Protein AF-A0A2V7RQM0-F1 (afdb_monomer_lite)

Radius of gyration: 23.19 Å; chains: 1; bounding box: 44×30×90 Å

Structure (mmCIF, N/CA/C/O backbone):
data_AF-A0A2V7RQM0-F1
#
_entry.id   AF-A0A2V7RQM0-F1
#
loop_
_atom_site.group_PDB
_atom_site.id
_atom_site.type_symbol
_atom_site.label_atom_id
_atom_site.label_alt_id
_atom_site.label_comp_id
_atom_site.label_asym_id
_atom_site.label_entity_id
_atom_site.label_seq_id
_atom_site.pdbx_PDB_ins_code
_atom_site.Cartn_x
_atom_site.Cartn_y
_atom_site.Cartn_z
_atom_site.occupancy
_atom_site.B_iso_or_equiv
_atom_site.auth_seq_id
_atom_site.auth_comp_id
_atom_site.auth_asym_id
_atom_site.auth_atom_id
_atom_site.pdbx_PDB_model_num
ATOM 1 N N . MET A 1 1 ? 9.522 -11.810 -60.215 1.00 44.72 1 MET A N 1
ATOM 2 C CA . MET A 1 1 ? 10.447 -11.075 -59.324 1.00 44.72 1 MET A CA 1
ATOM 3 C C . MET A 1 1 ? 9.632 -10.595 -58.121 1.00 44.72 1 MET A C 1
ATOM 5 O O . MET A 1 1 ? 8.535 -10.107 -58.348 1.00 44.72 1 MET A O 1
ATOM 9 N N . ALA A 1 2 ? 10.155 -10.789 -56.900 1.00 62.94 2 ALA A N 1
ATOM 10 C CA . ALA A 1 2 ? 9.520 -10.685 -55.564 1.00 62.94 2 ALA A CA 1
ATOM 11 C C . ALA A 1 2 ? 8.618 -11.884 -55.158 1.00 62.94 2 ALA A C 1
ATOM 13 O O . ALA A 1 2 ? 7.926 -12.437 -56.010 1.00 62.94 2 ALA A O 1
ATOM 14 N N . PRO A 1 3 ? 8.688 -12.333 -53.880 1.00 50.25 3 PRO A N 1
ATOM 15 C CA . PRO A 1 3 ? 8.143 -11.535 -52.780 1.00 50.25 3 PRO A CA 1
ATOM 16 C C . PRO A 1 3 ? 9.064 -11.346 -51.556 1.00 50.25 3 PRO A C 1
ATOM 18 O O . PRO A 1 3 ? 9.675 -12.275 -51.029 1.00 50.25 3 PRO A O 1
ATOM 21 N N . LEU A 1 4 ? 9.070 -10.108 -51.054 1.00 55.25 4 LEU A N 1
ATOM 22 C CA . LEU A 1 4 ? 9.492 -9.708 -49.711 1.00 55.25 4 LEU A CA 1
ATOM 23 C C . LEU A 1 4 ? 8.360 -10.044 -48.729 1.00 55.25 4 LEU A C 1
ATOM 25 O O . LEU A 1 4 ? 7.356 -9.340 -48.686 1.00 55.25 4 LEU A O 1
ATOM 29 N N . ARG A 1 5 ? 8.484 -11.127 -47.952 1.00 52.88 5 ARG A N 1
ATOM 30 C CA . ARG A 1 5 ? 7.484 -11.475 -46.921 1.00 52.88 5 ARG A CA 1
ATOM 31 C C . ARG A 1 5 ? 8.090 -12.204 -45.718 1.00 52.88 5 ARG A C 1
ATOM 33 O O . ARG A 1 5 ? 7.602 -13.250 -45.310 1.00 52.88 5 ARG A O 1
ATOM 40 N N . LYS A 1 6 ? 9.197 -11.686 -45.174 1.00 51.62 6 LYS A N 1
ATOM 41 C CA . LYS A 1 6 ? 9.867 -12.282 -43.996 1.00 51.62 6 LYS A CA 1
ATOM 42 C C . LYS A 1 6 ? 9.906 -11.398 -42.742 1.00 51.62 6 LYS A C 1
ATOM 44 O O . LYS A 1 6 ? 10.311 -11.892 -41.699 1.00 51.62 6 LYS A O 1
ATOM 49 N N . PHE A 1 7 ? 9.422 -10.154 -42.797 1.00 50.88 7 PHE A N 1
ATOM 50 C CA . PHE A 1 7 ? 9.508 -9.231 -41.653 1.00 50.88 7 PHE A CA 1
ATOM 51 C C . PHE A 1 7 ? 8.243 -9.146 -40.776 1.00 50.88 7 PHE A C 1
ATOM 53 O O . PHE A 1 7 ? 8.366 -8.872 -39.590 1.00 50.88 7 PHE A O 1
ATOM 60 N N . GLU A 1 8 ? 7.042 -9.458 -41.279 1.00 53.31 8 GLU A N 1
ATOM 61 C CA . GLU A 1 8 ? 5.808 -9.342 -40.467 1.00 53.31 8 GLU A CA 1
ATOM 62 C C . GLU A 1 8 ? 5.660 -10.421 -39.380 1.00 53.31 8 GLU A C 1
ATOM 64 O O . GLU A 1 8 ? 5.039 -10.185 -38.342 1.00 53.31 8 GLU A O 1
ATOM 69 N N . VAL A 1 9 ? 6.229 -11.613 -39.593 1.00 52.19 9 VAL A N 1
ATOM 70 C CA . VAL A 1 9 ? 6.128 -12.725 -38.631 1.00 52.19 9 VAL A CA 1
ATOM 71 C C . VAL A 1 9 ? 7.007 -12.462 -37.403 1.00 52.19 9 VAL A C 1
ATOM 73 O O . VAL A 1 9 ? 6.627 -12.789 -36.283 1.00 52.19 9 VAL A O 1
ATOM 76 N N . GLN A 1 10 ? 8.152 -11.803 -37.593 1.00 58.16 10 GLN A N 1
ATOM 77 C CA . GLN A 1 10 ? 9.141 -11.564 -36.542 1.00 58.16 10 GLN A CA 1
ATOM 78 C C . GLN A 1 10 ? 8.633 -10.564 -35.491 1.00 58.16 10 GLN A C 1
ATOM 80 O O . GLN A 1 10 ? 8.845 -10.762 -34.296 1.00 58.16 10 GLN A O 1
ATOM 85 N N . THR A 1 11 ? 7.886 -9.541 -35.916 1.00 60.50 11 THR A N 1
ATOM 86 C CA . THR A 1 11 ? 7.316 -8.523 -35.020 1.00 60.50 11 THR A CA 1
ATOM 87 C C . THR A 1 11 ? 6.183 -9.079 -34.157 1.00 60.50 11 THR A C 1
ATOM 89 O O . THR A 1 11 ? 6.099 -8.764 -32.972 1.00 60.50 11 THR A O 1
ATOM 92 N N . ARG A 1 12 ? 5.334 -9.953 -34.717 1.00 63.44 12 ARG A N 1
ATOM 93 C CA . ARG A 1 12 ? 4.249 -10.605 -33.963 1.00 63.44 12 ARG A CA 1
ATOM 94 C C . ARG A 1 12 ? 4.799 -11.581 -32.927 1.00 63.44 12 ARG A C 1
ATOM 96 O O . ARG A 1 12 ? 4.348 -11.563 -31.786 1.00 63.44 12 ARG A O 1
ATOM 103 N N . SER A 1 13 ? 5.813 -12.365 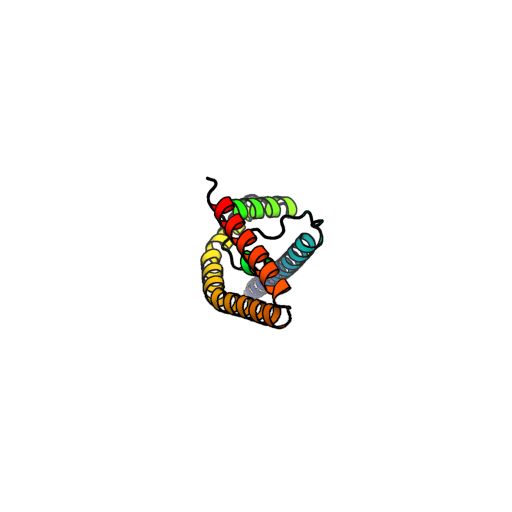-33.289 1.00 72.06 13 SER A N 1
ATOM 104 C CA . SER A 1 13 ? 6.493 -13.260 -32.346 1.00 72.06 13 SER A CA 1
ATOM 105 C C . SER A 1 13 ? 7.185 -12.488 -31.221 1.00 72.06 13 SER A C 1
ATOM 107 O O . SER A 1 13 ? 7.094 -12.885 -30.063 1.00 72.06 13 SER A O 1
ATOM 109 N N . LEU A 1 14 ? 7.814 -11.351 -31.533 1.00 73.25 14 LEU A N 1
ATOM 110 C CA . LEU A 1 14 ? 8.452 -10.500 -30.529 1.00 73.25 14 LEU A CA 1
ATOM 111 C C . LEU A 1 14 ? 7.427 -9.898 -29.555 1.00 73.25 14 LEU A C 1
ATOM 113 O O . LEU A 1 14 ? 7.648 -9.926 -28.348 1.00 73.25 14 LEU A O 1
ATOM 117 N N . ALA A 1 15 ? 6.272 -9.443 -30.047 1.00 71.19 15 ALA A N 1
ATOM 118 C CA . ALA A 1 15 ? 5.192 -8.943 -29.196 1.00 71.19 15 ALA A CA 1
ATOM 119 C C . ALA A 1 15 ? 4.643 -10.022 -28.245 1.00 71.19 15 ALA A C 1
ATOM 121 O O . ALA A 1 15 ? 4.459 -9.759 -27.058 1.00 71.19 15 ALA A O 1
ATOM 122 N N . VAL A 1 16 ? 4.438 -11.249 -28.738 1.00 80.25 16 VAL A N 1
ATOM 123 C CA . VAL A 1 16 ? 3.975 -12.378 -27.912 1.00 80.25 16 VAL A CA 1
ATOM 124 C C . VAL A 1 16 ? 4.984 -12.708 -26.810 1.00 80.25 16 VAL A C 1
ATOM 126 O O . VAL A 1 16 ? 4.586 -12.925 -25.668 1.00 80.25 16 VAL A O 1
ATOM 129 N N . ILE A 1 17 ? 6.284 -12.684 -27.120 1.00 81.75 17 ILE A N 1
ATOM 130 C CA . ILE A 1 17 ? 7.349 -12.924 -26.136 1.00 81.75 17 ILE A CA 1
ATOM 131 C C . ILE A 1 17 ? 7.360 -11.835 -25.059 1.00 81.75 17 ILE A C 1
ATOM 133 O O . ILE A 1 17 ? 7.443 -12.152 -23.875 1.00 81.75 17 ILE A O 1
ATOM 137 N N . VAL A 1 18 ? 7.234 -10.563 -25.446 1.00 80.50 18 VAL A N 1
ATOM 138 C CA . VAL A 1 18 ? 7.199 -9.441 -24.494 1.00 80.50 18 VAL A CA 1
ATOM 139 C C . VAL A 1 18 ? 5.983 -9.543 -23.572 1.00 80.50 18 VAL A C 1
ATOM 141 O O . VAL A 1 18 ? 6.121 -9.407 -22.360 1.00 80.50 18 VAL A O 1
ATOM 144 N N . ILE A 1 19 ? 4.802 -9.845 -24.118 1.00 83.00 19 ILE A N 1
ATOM 145 C CA . ILE A 1 19 ? 3.577 -10.018 -23.324 1.00 83.00 19 ILE A CA 1
ATOM 146 C C . ILE A 1 19 ? 3.719 -11.202 -22.363 1.00 83.00 19 ILE A C 1
ATOM 148 O O . ILE A 1 19 ? 3.418 -11.068 -21.177 1.00 83.00 19 ILE A O 1
ATOM 152 N N . ALA A 1 20 ? 4.227 -12.341 -22.840 1.00 82.62 20 ALA A N 1
ATOM 153 C CA . ALA A 1 20 ? 4.472 -13.506 -21.995 1.00 82.62 20 ALA A CA 1
ATOM 154 C C . ALA A 1 20 ? 5.463 -13.184 -20.865 1.00 82.62 20 ALA A C 1
ATOM 156 O O . ALA A 1 20 ? 5.215 -13.541 -19.715 1.00 82.62 20 ALA A O 1
ATOM 157 N N . ALA A 1 21 ? 6.535 -12.443 -21.157 1.00 81.19 21 ALA A N 1
ATOM 158 C CA . ALA A 1 21 ? 7.506 -12.014 -20.157 1.00 81.19 21 ALA A CA 1
ATOM 159 C C . ALA A 1 21 ? 6.884 -11.095 -19.091 1.00 81.19 21 ALA A C 1
ATOM 161 O O . ALA A 1 21 ? 7.163 -11.269 -17.907 1.00 81.19 21 ALA A O 1
ATOM 162 N N . ILE A 1 22 ? 6.000 -10.168 -19.479 1.00 86.44 22 ILE A N 1
ATOM 163 C CA . ILE A 1 22 ? 5.288 -9.281 -18.540 1.00 86.44 22 ILE A CA 1
ATOM 164 C C . ILE A 1 22 ? 4.348 -10.077 -17.629 1.00 86.44 22 ILE A C 1
ATOM 166 O O . ILE A 1 22 ? 4.308 -9.832 -16.421 1.00 86.44 22 ILE A O 1
ATOM 170 N N . ILE A 1 23 ? 3.608 -11.040 -18.184 1.00 82.44 23 ILE A N 1
ATOM 171 C CA . ILE A 1 23 ? 2.705 -11.901 -17.407 1.00 82.44 23 ILE A CA 1
ATOM 172 C C . ILE A 1 23 ? 3.512 -12.725 -16.402 1.00 82.44 23 ILE A C 1
ATOM 174 O O . ILE A 1 23 ? 3.182 -12.740 -15.217 1.00 82.44 23 ILE A O 1
ATOM 178 N N . ILE A 1 24 ? 4.603 -13.353 -16.847 1.00 80.81 24 ILE A N 1
ATOM 179 C CA . ILE A 1 24 ? 5.485 -14.140 -15.978 1.00 80.81 24 ILE A CA 1
ATOM 180 C C . ILE A 1 24 ? 6.082 -13.254 -14.880 1.00 80.81 24 ILE A C 1
ATOM 182 O O . ILE A 1 24 ? 6.033 -13.628 -13.711 1.00 80.81 24 ILE A O 1
ATOM 186 N N . ALA A 1 25 ? 6.572 -12.060 -15.218 1.00 74.56 25 ALA A N 1
ATOM 187 C CA . ALA A 1 25 ? 7.112 -11.118 -14.240 1.00 74.56 25 ALA A CA 1
ATOM 188 C C . ALA A 1 25 ? 6.058 -10.694 -13.204 1.00 74.56 25 ALA A C 1
ATOM 190 O O . ALA A 1 25 ? 6.364 -10.599 -12.018 1.00 74.56 25 ALA A O 1
ATOM 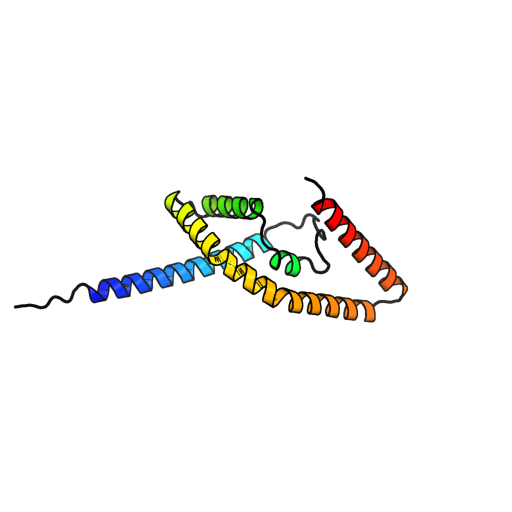191 N N . SER A 1 26 ? 4.807 -10.504 -13.633 1.00 73.38 26 SER A N 1
ATOM 192 C CA . SER A 1 26 ? 3.688 -10.138 -12.756 1.00 73.38 26 SER A CA 1
ATOM 193 C C . SER A 1 26 ? 3.306 -11.276 -11.803 1.00 73.38 26 SER A C 1
ATOM 195 O O . SER A 1 26 ? 3.077 -11.038 -10.618 1.00 73.38 26 SER A O 1
ATOM 197 N N . VAL A 1 27 ? 3.296 -12.525 -12.285 1.00 78.50 27 VAL A N 1
ATOM 198 C CA . VAL A 1 27 ? 3.056 -13.719 -11.455 1.00 78.50 27 VAL A CA 1
ATOM 199 C C . VAL A 1 27 ? 4.187 -13.915 -10.445 1.00 78.50 27 VAL A C 1
ATOM 201 O O . VAL A 1 27 ? 3.927 -14.128 -9.264 1.00 78.50 27 VAL A O 1
ATOM 204 N N . VAL A 1 28 ? 5.444 -13.784 -10.877 1.00 74.94 28 VAL A N 1
ATOM 205 C CA .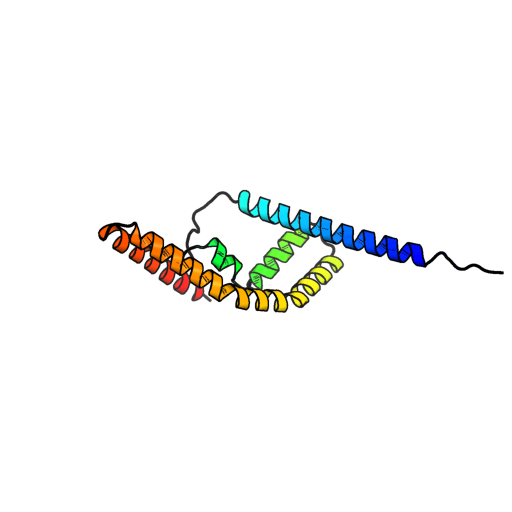 VAL A 1 28 ? 6.617 -13.899 -9.996 1.00 74.94 28 VAL A CA 1
ATOM 206 C C . VAL A 1 28 ? 6.618 -12.796 -8.936 1.00 74.94 28 VAL A C 1
ATOM 208 O O . VAL A 1 28 ? 6.869 -13.086 -7.768 1.00 74.94 28 VAL A O 1
ATOM 211 N N . ALA A 1 29 ? 6.272 -11.560 -9.304 1.00 73.06 29 ALA A N 1
ATOM 212 C CA . ALA A 1 29 ? 6.134 -10.456 -8.358 1.00 73.06 29 ALA A CA 1
ATOM 213 C C . ALA A 1 29 ? 5.026 -10.724 -7.327 1.00 73.06 29 ALA A C 1
ATOM 215 O O . ALA A 1 29 ? 5.255 -10.547 -6.132 1.00 73.06 29 ALA A O 1
ATOM 216 N N . GLY A 1 30 ? 3.862 -11.217 -7.764 1.00 67.56 30 GLY A N 1
ATOM 217 C CA . GLY A 1 30 ? 2.768 -11.593 -6.865 1.00 67.56 30 GLY A CA 1
ATOM 218 C C . GLY A 1 30 ? 3.169 -12.689 -5.873 1.00 67.56 30 GLY A C 1
ATOM 219 O O . GLY A 1 30 ? 2.940 -12.550 -4.673 1.00 67.56 30 GLY A O 1
ATOM 220 N N . VAL A 1 31 ? 3.849 -13.736 -6.351 1.00 71.19 31 VAL A N 1
ATOM 221 C CA . VAL A 1 31 ? 4.331 -14.846 -5.510 1.00 71.19 31 VAL A CA 1
ATOM 222 C C . VAL A 1 31 ? 5.434 -14.394 -4.549 1.00 71.19 31 VAL A C 1
ATOM 224 O O . VAL A 1 31 ? 5.472 -14.840 -3.405 1.00 71.19 31 VAL A O 1
ATOM 227 N N . ALA A 1 32 ? 6.333 -13.504 -4.972 1.00 68.12 32 ALA A N 1
ATOM 228 C CA . ALA A 1 32 ? 7.380 -12.973 -4.104 1.00 68.12 32 ALA A CA 1
ATOM 229 C C . ALA A 1 32 ? 6.799 -12.109 -2.973 1.00 68.12 32 ALA A C 1
ATOM 231 O O . ALA A 1 32 ? 7.213 -12.257 -1.823 1.00 68.12 32 ALA A O 1
ATOM 232 N N . ILE A 1 33 ? 5.810 -11.264 -3.281 1.00 71.00 33 ILE A N 1
ATOM 233 C CA . ILE A 1 33 ? 5.096 -10.443 -2.293 1.00 71.00 33 ILE A CA 1
ATOM 234 C C . ILE A 1 33 ? 4.389 -11.337 -1.268 1.00 71.00 33 ILE A C 1
ATOM 236 O O . ILE A 1 33 ? 4.590 -11.155 -0.067 1.00 71.00 33 ILE A O 1
ATOM 240 N N . ASP A 1 34 ? 3.642 -12.342 -1.731 1.00 57.78 34 ASP A N 1
ATOM 241 C CA . ASP A 1 34 ? 2.951 -13.315 -0.877 1.00 57.78 34 ASP A CA 1
ATOM 242 C C . ASP A 1 34 ? 3.931 -14.050 0.055 1.00 57.78 34 ASP A C 1
ATOM 244 O O . ASP A 1 34 ? 3.759 -14.104 1.274 1.00 57.78 34 ASP A O 1
ATOM 248 N N . ARG A 1 35 ? 5.059 -14.517 -0.492 1.00 61.50 35 ARG A N 1
ATOM 249 C CA . ARG A 1 35 ? 6.058 -15.274 0.272 1.00 61.50 35 ARG A CA 1
ATOM 250 C C . ARG A 1 35 ? 6.829 -14.416 1.277 1.00 61.50 35 ARG A C 1
ATOM 252 O O . ARG A 1 35 ? 7.209 -14.933 2.326 1.00 61.50 35 ARG A O 1
ATOM 259 N N . VAL A 1 36 ? 7.069 -13.136 0.987 1.00 66.94 36 VAL A N 1
ATOM 260 C CA . VAL A 1 36 ? 7.720 -12.186 1.911 1.00 66.94 36 VAL A CA 1
ATOM 261 C C . VAL A 1 36 ? 6.772 -11.767 3.037 1.00 66.94 36 VAL A C 1
ATOM 263 O O . VAL A 1 36 ? 7.207 -11.674 4.187 1.00 66.94 36 VAL A O 1
ATOM 266 N N . LEU A 1 37 ? 5.485 -11.581 2.736 1.00 62.38 37 LEU A N 1
ATOM 267 C CA . LEU A 1 37 ? 4.450 -11.327 3.742 1.00 62.38 37 LEU A CA 1
ATOM 268 C C . LEU A 1 37 ? 4.275 -12.519 4.691 1.00 62.38 37 LEU A C 1
ATOM 270 O O . LEU A 1 37 ? 4.159 -12.319 5.898 1.00 62.38 37 LEU A O 1
ATOM 274 N N . LEU A 1 38 ? 4.331 -13.748 4.172 1.00 64.81 38 LEU A N 1
ATOM 275 C CA . LEU A 1 38 ? 4.121 -14.967 4.960 1.00 64.81 38 LEU A CA 1
ATOM 276 C C . LEU A 1 38 ? 5.372 -15.476 5.700 1.00 64.81 38 LEU A C 1
ATOM 278 O O . LEU A 1 38 ? 5.239 -16.220 6.669 1.00 64.81 38 LEU A O 1
ATOM 282 N N . ARG A 1 39 ? 6.594 -15.112 5.275 1.00 54.00 39 ARG A N 1
ATOM 283 C CA . ARG A 1 39 ? 7.850 -15.600 5.891 1.00 54.00 39 ARG A CA 1
ATOM 284 C C . ARG A 1 39 ? 8.463 -14.691 6.950 1.00 54.00 39 ARG A C 1
ATOM 286 O O . ARG A 1 39 ? 9.478 -15.083 7.523 1.00 54.00 39 ARG A O 1
ATOM 293 N N . ARG A 1 40 ? 7.905 -13.514 7.248 1.00 41.44 40 ARG A N 1
ATOM 294 C CA . ARG A 1 40 ? 8.374 -12.728 8.400 1.00 41.44 40 ARG A CA 1
ATOM 295 C C . ARG A 1 40 ? 7.855 -13.361 9.699 1.00 41.44 40 ARG A C 1
ATOM 297 O O . ARG A 1 40 ? 6.647 -13.324 9.927 1.00 41.44 40 ARG A O 1
ATOM 304 N N . PRO A 1 41 ? 8.731 -13.896 10.577 1.00 42.88 41 PRO A N 1
ATOM 305 C CA . PRO A 1 41 ? 8.338 -14.245 11.934 1.00 42.88 41 PRO A CA 1
ATOM 306 C C . PRO A 1 41 ? 7.866 -12.957 12.601 1.00 42.88 41 PRO A C 1
ATOM 308 O O . PRO A 1 41 ? 8.572 -11.947 12.596 1.00 42.88 41 PRO A O 1
ATOM 311 N N . SER A 1 42 ? 6.647 -12.975 13.119 1.00 46.97 42 SER A N 1
ATOM 312 C CA . SER A 1 42 ? 6.050 -11.856 13.830 1.00 46.97 42 SER A CA 1
ATOM 313 C C . SER A 1 42 ? 6.873 -11.540 15.086 1.00 46.97 42 SER A C 1
ATOM 315 O O . SER A 1 42 ? 6.715 -12.184 16.117 1.00 46.97 42 SER A O 1
ATOM 317 N N . ALA A 1 43 ? 7.755 -10.544 15.004 1.00 37.94 43 ALA A N 1
ATOM 318 C CA . ALA A 1 43 ? 8.200 -9.775 16.162 1.00 37.94 43 ALA A CA 1
ATOM 319 C C . ALA A 1 43 ? 7.323 -8.511 16.246 1.00 37.94 43 ALA A C 1
ATOM 321 O O . ALA A 1 43 ? 6.965 -7.952 15.203 1.00 37.94 43 ALA A O 1
ATOM 322 N N . PRO A 1 44 ? 6.909 -8.075 17.447 1.00 37.53 44 PRO A N 1
ATOM 323 C CA . PRO A 1 44 ? 5.813 -7.136 17.616 1.00 37.53 44 PRO A CA 1
ATOM 324 C C . PRO A 1 44 ? 6.293 -5.712 17.329 1.00 37.53 44 PRO A C 1
ATOM 326 O O . PRO A 1 44 ? 6.637 -4.956 18.228 1.00 37.53 44 PRO A O 1
ATOM 329 N N . THR A 1 45 ? 6.272 -5.318 16.063 1.00 40.00 45 THR A N 1
ATOM 330 C CA . THR A 1 45 ? 6.136 -3.905 15.670 1.00 40.00 45 THR A CA 1
ATOM 331 C C . THR A 1 45 ? 4.681 -3.642 15.282 1.00 40.00 45 THR A C 1
ATOM 333 O O . THR A 1 45 ? 4.375 -2.972 14.301 1.00 40.00 45 THR A O 1
ATOM 336 N N . MET A 1 46 ? 3.759 -4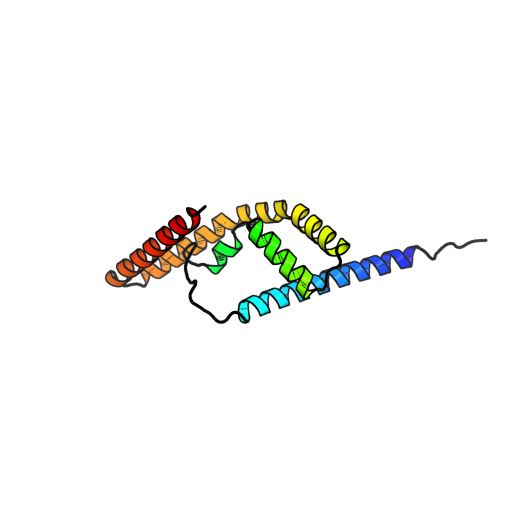.257 16.027 1.00 34.28 46 MET A N 1
ATOM 337 C CA . MET A 1 46 ? 2.333 -4.050 15.849 1.00 34.28 46 MET A CA 1
ATOM 338 C C . MET A 1 46 ? 1.975 -2.652 16.365 1.00 34.28 46 MET A C 1
ATOM 340 O O . MET A 1 46 ? 2.165 -2.377 17.546 1.00 34.28 46 MET A O 1
ATOM 344 N N . LEU A 1 47 ? 1.394 -1.836 15.476 1.00 44.03 47 LEU A N 1
ATOM 345 C CA . LEU A 1 47 ? 0.569 -0.650 15.766 1.00 44.03 47 LEU A CA 1
ATOM 346 C C . LEU A 1 47 ? 1.272 0.721 15.829 1.00 44.03 47 LEU A C 1
ATOM 348 O O . LEU A 1 47 ? 0.909 1.569 16.637 1.00 44.03 47 LEU A O 1
ATOM 352 N N . ALA A 1 48 ? 2.204 1.000 14.915 1.00 37.59 48 ALA A N 1
ATOM 353 C CA . ALA A 1 48 ? 2.592 2.379 14.591 1.00 37.59 48 ALA A CA 1
ATOM 354 C C . ALA A 1 48 ? 2.070 2.743 13.196 1.00 37.59 48 ALA A C 1
ATOM 356 O O . ALA A 1 48 ? 2.655 2.321 12.206 1.00 37.59 48 ALA A O 1
ATOM 357 N N . ASP A 1 49 ? 0.939 3.448 13.156 1.00 41.41 49 ASP A N 1
ATOM 358 C CA . ASP A 1 49 ? 0.153 3.946 12.008 1.00 41.41 49 ASP A CA 1
ATOM 359 C C . ASP A 1 49 ? -1.196 3.262 11.764 1.00 41.41 49 ASP A C 1
ATOM 361 O O . ASP A 1 49 ? -1.355 2.348 10.959 1.00 41.41 49 ASP A O 1
ATOM 365 N N . THR A 1 50 ? -2.197 3.871 12.410 1.00 42.81 50 THR A N 1
ATOM 366 C CA . THR A 1 50 ? -3.644 3.819 12.159 1.00 42.81 50 THR A CA 1
ATOM 367 C C . THR A 1 50 ? -4.329 2.485 12.472 1.00 42.81 50 THR A C 1
ATOM 369 O O . THR A 1 50 ? -3.871 1.402 12.115 1.00 42.81 50 THR A O 1
ATOM 372 N N . GL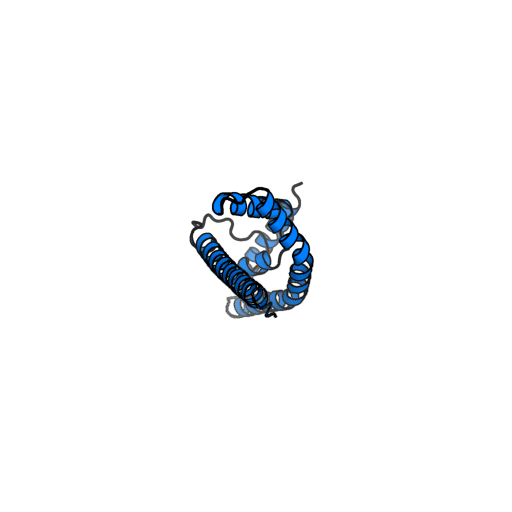Y A 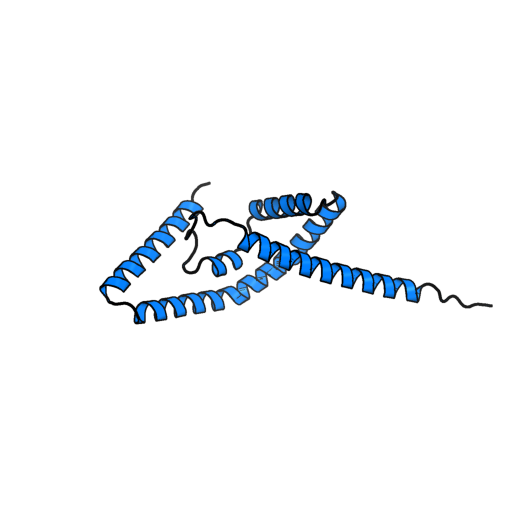1 51 ? -5.457 2.561 13.185 1.00 49.41 51 GLY A N 1
ATOM 373 C CA . GLY A 1 51 ? -6.293 1.396 13.469 1.00 49.41 51 GLY A CA 1
ATOM 374 C C . GLY A 1 51 ? -6.592 0.632 12.176 1.00 49.41 51 GLY A C 1
ATOM 375 O O . GLY A 1 51 ? -7.051 1.238 11.217 1.00 49.41 51 GLY A O 1
ATOM 376 N N . PHE A 1 52 ? -6.299 -0.671 12.176 1.00 49.66 52 PHE A N 1
ATOM 377 C CA . PHE A 1 52 ? -6.246 -1.563 11.003 1.00 49.66 52 PHE A CA 1
ATOM 378 C C . PHE A 1 52 ? -5.048 -1.333 10.054 1.00 49.66 52 PHE A C 1
ATOM 380 O O . PHE A 1 52 ? -5.167 -1.046 8.866 1.00 49.66 52 PHE A O 1
ATOM 387 N N . HIS A 1 53 ? -3.868 -1.605 10.613 1.00 54.31 53 HIS A N 1
ATOM 388 C CA . HIS A 1 53 ? -2.510 -1.476 10.064 1.00 54.31 53 HIS A CA 1
ATOM 389 C C . HIS A 1 53 ? -2.207 -1.992 8.630 1.00 54.31 53 HIS A C 1
ATOM 391 O O . HIS A 1 53 ? -1.401 -1.355 7.943 1.00 54.31 53 HIS A O 1
ATOM 397 N N . PRO A 1 54 ? -2.793 -3.089 8.099 1.00 53.53 54 PRO A N 1
ATOM 398 C CA . PRO A 1 54 ? -2.415 -3.552 6.757 1.00 53.53 54 PRO A CA 1
ATOM 399 C C . PRO A 1 54 ? -2.962 -2.675 5.622 1.00 53.53 54 PRO A C 1
ATOM 401 O O . PRO A 1 54 ? -2.309 -2.527 4.593 1.00 53.53 54 PRO A O 1
ATOM 404 N N . LEU A 1 55 ? -4.144 -2.076 5.784 1.00 55.09 55 LEU A N 1
ATOM 405 C CA . LEU A 1 55 ? -4.778 -1.323 4.696 1.00 55.09 55 LEU A CA 1
ATOM 406 C C . LEU A 1 55 ? -4.222 0.096 4.587 1.00 55.09 55 LEU A C 1
ATOM 408 O O . LEU A 1 55 ? -4.018 0.614 3.493 1.00 55.09 55 LEU A O 1
ATOM 412 N N . SER A 1 56 ? -3.911 0.713 5.718 1.00 56.47 56 SER A N 1
ATOM 413 C CA . SER A 1 56 ? -3.418 2.085 5.761 1.00 56.47 56 SER A CA 1
ATOM 414 C C . SER A 1 56 ? -1.970 2.211 5.298 1.00 56.47 56 SER A C 1
ATOM 416 O O . SER A 1 56 ? -1.622 3.163 4.604 1.00 56.47 56 SER A O 1
ATOM 418 N N . SER A 1 57 ? -1.132 1.222 5.623 1.00 60.91 57 SER A N 1
ATOM 419 C CA . SER A 1 57 ? 0.239 1.141 5.109 1.00 60.91 57 SER A CA 1
ATOM 420 C C . SER A 1 57 ? 0.262 0.956 3.588 1.00 60.91 57 SER A C 1
ATOM 422 O O . SER A 1 57 ? 1.060 1.599 2.908 1.00 60.91 57 SER A O 1
ATOM 424 N N . ALA A 1 58 ? -0.672 0.176 3.031 1.00 63.00 58 ALA A N 1
ATOM 425 C CA . ALA A 1 58 ? -0.827 0.003 1.585 1.00 63.00 58 ALA A CA 1
ATOM 426 C C . ALA A 1 58 ? -1.278 1.287 0.858 1.00 63.00 58 ALA A C 1
ATOM 428 O O . ALA A 1 58 ? -0.962 1.492 -0.316 1.00 63.00 58 ALA A O 1
ATOM 429 N N . LEU A 1 59 ? -1.990 2.175 1.555 1.00 68.94 59 LEU A N 1
ATOM 430 C CA . LEU A 1 59 ? -2.459 3.458 1.025 1.00 68.94 59 LEU A CA 1
ATOM 431 C C . LEU A 1 59 ? -1.487 4.622 1.262 1.00 68.94 59 LEU A C 1
ATOM 433 O O . LEU A 1 59 ? -1.764 5.751 0.836 1.00 68.94 59 LEU A O 1
ATOM 437 N N . ARG A 1 60 ? -0.336 4.369 1.897 1.00 75.56 60 ARG A N 1
ATOM 438 C CA . ARG A 1 60 ? 0.739 5.351 2.041 1.00 75.56 60 ARG A CA 1
ATOM 439 C C . ARG A 1 60 ? 1.599 5.389 0.777 1.00 75.56 60 ARG A C 1
ATOM 441 O O . ARG A 1 60 ? 1.876 4.373 0.140 1.00 75.56 60 ARG A O 1
ATOM 448 N N . SER A 1 61 ? 2.061 6.582 0.416 1.00 74.69 61 SER A N 1
ATOM 449 C CA . SER A 1 61 ? 3.119 6.726 -0.583 1.00 74.69 61 SER A CA 1
ATOM 450 C C . SER A 1 61 ? 4.462 6.290 0.017 1.00 74.69 61 SER A C 1
ATOM 452 O O . SER A 1 61 ? 4.845 6.843 1.048 1.00 74.69 61 SER A O 1
ATOM 454 N N . PRO A 1 62 ? 5.201 5.359 -0.618 1.00 76.56 62 PRO A N 1
ATOM 455 C CA . PRO A 1 62 ? 6.490 4.919 -0.101 1.00 76.56 62 PRO A CA 1
ATOM 456 C C . PRO A 1 62 ? 7.503 6.063 -0.135 1.00 76.56 62 PRO A C 1
ATOM 458 O O . PRO A 1 62 ? 7.557 6.823 -1.119 1.00 76.56 62 PRO A O 1
ATOM 461 N N . THR A 1 63 ? 8.310 6.158 0.919 1.00 82.50 63 THR A N 1
ATOM 462 C CA . THR A 1 63 ? 9.367 7.162 1.075 1.00 82.50 63 THR A CA 1
ATOM 463 C C . THR A 1 63 ? 10.504 6.929 0.069 1.00 82.50 63 THR A C 1
ATOM 465 O O . THR A 1 63 ? 10.660 5.824 -0.462 1.00 82.50 63 THR A O 1
ATOM 468 N N . PRO A 1 64 ? 11.342 7.942 -0.221 1.00 81.06 64 PRO A N 1
ATOM 469 C CA . PRO A 1 64 ? 12.509 7.759 -1.087 1.00 81.06 64 PRO A CA 1
ATOM 470 C C . PRO A 1 64 ? 13.476 6.673 -0.590 1.00 81.06 64 PRO A C 1
ATOM 472 O O . PRO A 1 64 ? 14.124 6.000 -1.389 1.00 81.06 64 PRO A O 1
ATOM 475 N N . GLU A 1 65 ? 13.585 6.484 0.723 1.00 81.00 65 GLU A N 1
ATOM 476 C CA . GLU A 1 65 ? 14.424 5.446 1.330 1.00 81.00 65 GLU A CA 1
ATOM 477 C C . GLU A 1 65 ? 13.832 4.050 1.150 1.00 81.00 65 GLU A C 1
ATOM 479 O O . GLU A 1 65 ? 14.540 3.138 0.728 1.00 81.00 65 GLU A O 1
ATOM 484 N N . GLU A 1 66 ? 12.525 3.893 1.371 1.00 80.81 66 GLU A N 1
ATOM 485 C CA . GLU A 1 66 ? 11.812 2.633 1.135 1.00 80.81 66 GLU A CA 1
ATOM 486 C C . GLU A 1 66 ? 11.897 2.209 -0.333 1.00 80.81 66 GLU A C 1
ATOM 488 O O . GLU A 1 66 ? 12.145 1.040 -0.626 1.00 80.81 66 GLU A O 1
ATOM 493 N N . ARG A 1 67 ? 11.773 3.162 -1.267 1.00 82.06 67 ARG A N 1
ATOM 494 C CA . ARG A 1 67 ? 11.951 2.901 -2.704 1.00 82.06 67 ARG A CA 1
ATOM 495 C C . ARG A 1 67 ? 13.365 2.430 -3.025 1.00 82.06 67 ARG A C 1
ATOM 497 O O . ARG A 1 67 ? 13.526 1.452 -3.752 1.00 82.06 67 ARG A O 1
ATOM 504 N N . ARG A 1 68 ? 14.386 3.092 -2.467 1.00 84.50 68 ARG A N 1
ATOM 505 C CA . ARG A 1 68 ? 15.794 2.698 -2.642 1.00 84.50 68 ARG A CA 1
ATOM 506 C C . ARG A 1 68 ? 16.058 1.301 -2.091 1.00 84.50 68 ARG A C 1
ATOM 508 O O . ARG A 1 68 ? 16.712 0.502 -2.755 1.00 84.50 68 ARG A O 1
ATOM 515 N N . ARG A 1 69 ? 15.510 0.989 -0.916 1.00 85.06 69 ARG A N 1
ATOM 516 C CA . ARG A 1 69 ? 15.625 -0.335 -0.304 1.00 85.06 69 ARG A CA 1
ATOM 517 C C . ARG A 1 69 ? 14.955 -1.411 -1.154 1.00 85.06 69 ARG A C 1
ATOM 519 O O . ARG A 1 69 ? 15.601 -2.406 -1.458 1.00 85.06 69 ARG A O 1
ATOM 526 N N . LEU A 1 70 ? 13.712 -1.189 -1.584 1.00 83.62 70 LEU A N 1
ATOM 527 C CA . LEU A 1 70 ? 12.983 -2.119 -2.450 1.00 83.62 70 LEU A CA 1
ATOM 528 C C . LEU A 1 70 ? 13.749 -2.384 -3.750 1.00 83.62 70 LEU A C 1
ATOM 530 O O . LEU A 1 70 ? 13.907 -3.532 -4.150 1.00 83.62 70 LEU A O 1
ATOM 534 N N . ARG A 1 71 ? 14.270 -1.331 -4.387 1.00 85.56 71 ARG A N 1
ATOM 535 C CA . ARG A 1 71 ? 15.091 -1.452 -5.596 1.00 85.56 71 ARG A CA 1
ATOM 536 C C . ARG A 1 71 ? 16.368 -2.252 -5.337 1.00 85.56 71 ARG A C 1
ATOM 538 O O . ARG A 1 71 ? 16.668 -3.160 -6.098 1.00 85.56 71 ARG A O 1
ATOM 545 N N . SER A 1 72 ? 17.087 -1.971 -4.250 1.00 87.19 72 SER A N 1
ATOM 546 C CA . SER A 1 72 ? 18.296 -2.721 -3.883 1.00 87.19 72 SER A CA 1
ATOM 547 C C . SER A 1 72 ? 18.008 -4.201 -3.624 1.00 87.19 72 SER A C 1
ATOM 549 O O . SER A 1 72 ? 18.777 -5.055 -4.068 1.00 87.19 72 SER A O 1
ATOM 551 N N . GLU A 1 73 ? 16.904 -4.508 -2.943 1.00 88.06 73 GLU A N 1
ATOM 552 C CA . GLU A 1 73 ? 16.459 -5.880 -2.707 1.00 88.06 73 GLU A CA 1
ATOM 553 C C . GLU A 1 73 ? 16.126 -6.572 -4.039 1.00 88.06 73 GLU A C 1
ATOM 555 O O . GLU A 1 73 ? 16.677 -7.632 -4.317 1.00 88.06 73 GLU A O 1
ATOM 560 N N . LEU A 1 74 ? 15.336 -5.947 -4.918 1.00 85.38 74 LEU A N 1
ATOM 561 C CA . LEU A 1 74 ? 15.000 -6.503 -6.236 1.00 85.38 74 LEU A CA 1
ATOM 562 C C . LEU A 1 74 ? 16.231 -6.724 -7.120 1.00 85.38 74 LEU A C 1
ATOM 564 O O . LEU A 1 74 ? 16.363 -7.781 -7.731 1.00 85.38 74 LEU A O 1
ATOM 568 N N . THR A 1 75 ? 17.153 -5.763 -7.158 1.00 91.19 75 THR A N 1
ATOM 569 C CA . THR A 1 75 ? 18.397 -5.869 -7.928 1.00 91.19 75 THR A CA 1
ATOM 570 C C . THR A 1 75 ? 19.254 -7.033 -7.452 1.00 91.19 75 THR A C 1
ATOM 572 O O . THR A 1 75 ? 19.790 -7.770 -8.279 1.00 91.19 75 THR A O 1
ATOM 575 N N . ARG A 1 76 ? 19.330 -7.255 -6.135 1.00 91.56 76 ARG A N 1
ATOM 576 C CA . ARG A 1 76 ? 20.054 -8.390 -5.556 1.00 91.56 76 ARG A CA 1
ATOM 577 C C . ARG A 1 76 ? 19.367 -9.724 -5.847 1.00 91.56 76 ARG A C 1
ATOM 579 O O . ARG A 1 76 ? 20.035 -10.647 -6.295 1.00 91.56 76 ARG A O 1
ATOM 586 N N . GLU A 1 77 ? 18.065 -9.833 -5.587 1.00 92.75 77 GLU A N 1
ATOM 587 C CA . GLU A 1 77 ? 17.334 -11.103 -5.721 1.00 92.75 77 GLU A CA 1
ATOM 588 C C . GLU A 1 77 ? 17.178 -11.541 -7.185 1.00 92.75 77 GLU A C 1
ATOM 590 O O . GLU A 1 77 ? 17.190 -12.734 -7.479 1.00 92.75 77 GLU A O 1
ATOM 595 N N . LEU A 1 78 ? 17.045 -10.589 -8.115 1.00 92.44 78 LEU A N 1
ATOM 596 C CA . LEU A 1 78 ? 16.860 -10.873 -9.543 1.00 92.44 78 LEU A CA 1
ATOM 597 C C . LEU A 1 78 ? 18.165 -10.801 -10.348 1.00 92.44 78 LEU A C 1
ATOM 599 O O . LEU A 1 78 ? 18.150 -11.082 -11.545 1.00 92.44 78 LEU A O 1
ATOM 603 N N . GLY A 1 79 ? 19.279 -10.413 -9.717 1.00 94.12 79 GLY A N 1
ATOM 604 C CA . GLY A 1 79 ? 20.569 -10.244 -10.388 1.00 94.12 79 GLY A CA 1
ATOM 605 C C . GLY A 1 79 ? 20.517 -9.216 -11.520 1.00 94.12 79 GLY A C 1
ATOM 606 O O . GLY A 1 79 ? 21.040 -9.470 -12.605 1.00 94.12 79 GLY A O 1
ATOM 607 N N . LEU A 1 80 ? 19.844 -8.080 -11.299 1.00 93.12 80 LEU A N 1
ATOM 608 C CA . LEU A 1 80 ? 19.644 -7.077 -12.348 1.00 93.12 80 LEU A CA 1
ATOM 609 C C . LEU A 1 80 ? 20.976 -6.441 -12.762 1.00 93.12 80 LEU A C 1
ATOM 611 O O . LEU A 1 80 ? 21.776 -6.010 -11.931 1.00 93.12 80 LEU A O 1
ATOM 615 N N . THR A 1 81 ? 21.191 -6.329 -14.071 1.00 95.00 81 THR A N 1
ATOM 616 C CA . THR A 1 81 ? 22.297 -5.537 -14.625 1.00 95.00 81 THR A CA 1
ATOM 617 C C . THR A 1 81 ? 22.056 -4.035 -14.404 1.00 95.00 81 THR A C 1
ATOM 619 O O . THR A 1 81 ? 20.901 -3.616 -14.289 1.00 95.00 81 THR A O 1
ATOM 622 N N . PRO A 1 82 ? 23.100 -3.181 -14.435 1.00 93.06 82 PRO A N 1
ATOM 623 C CA . PRO A 1 82 ? 22.931 -1.732 -14.270 1.00 93.06 82 PRO A CA 1
ATOM 624 C C . PRO A 1 82 ? 21.944 -1.099 -15.264 1.00 93.06 82 PRO A C 1
ATOM 626 O O . PRO A 1 82 ? 21.180 -0.203 -14.910 1.00 93.06 82 PRO A O 1
ATOM 629 N N . ALA A 1 83 ? 21.917 -1.591 -16.507 1.00 92.12 83 ALA A N 1
ATOM 630 C CA . ALA A 1 83 ? 20.979 -1.118 -17.523 1.00 92.12 83 ALA A CA 1
ATOM 631 C C . ALA A 1 83 ? 19.522 -1.498 -17.194 1.00 92.12 83 ALA A C 1
ATOM 633 O O . ALA A 1 83 ? 18.615 -0.689 -17.381 1.00 92.12 83 ALA A O 1
ATOM 634 N N . GLN A 1 84 ? 19.291 -2.708 -16.670 1.00 91.69 84 GLN A N 1
ATOM 635 C CA . GLN A 1 84 ? 17.960 -3.165 -16.252 1.00 91.69 84 GLN A CA 1
ATOM 636 C C . GLN A 1 84 ? 17.467 -2.425 -15.006 1.00 91.69 84 GLN A C 1
ATOM 638 O O . GLN A 1 84 ? 16.304 -2.037 -14.955 1.00 91.69 84 GLN A O 1
ATOM 643 N N . ASP A 1 85 ? 18.348 -2.189 -14.035 1.00 90.75 85 ASP A N 1
ATOM 644 C CA . ASP A 1 85 ? 18.045 -1.423 -12.823 1.00 90.75 85 ASP A CA 1
ATOM 645 C C . ASP A 1 85 ? 17.627 0.022 -13.163 1.00 90.75 85 ASP A C 1
ATOM 647 O O . ASP A 1 85 ? 16.612 0.513 -12.669 1.00 90.75 85 ASP A O 1
ATOM 651 N N . SER A 1 86 ? 18.326 0.675 -14.100 1.00 91.19 86 SER A N 1
ATOM 652 C CA . SER A 1 86 ? 17.954 2.009 -14.598 1.00 91.19 86 SER A CA 1
ATOM 653 C C . SER A 1 86 ? 16.620 2.022 -15.359 1.00 91.19 86 SER A C 1
ATOM 655 O O . SER A 1 86 ? 15.808 2.938 -15.180 1.00 91.19 86 SER A O 1
ATOM 657 N N . ALA A 1 87 ? 16.355 1.001 -16.178 1.00 90.56 87 ALA A N 1
ATOM 658 C CA . ALA A 1 87 ? 15.076 0.868 -16.873 1.00 90.56 87 ALA A CA 1
ATOM 659 C C . ALA A 1 87 ? 13.915 0.653 -15.886 1.00 90.56 87 ALA A C 1
ATOM 661 O O . ALA A 1 87 ? 12.862 1.275 -16.025 1.00 90.56 87 ALA A O 1
ATOM 662 N N . PHE A 1 88 ? 14.118 -0.179 -14.862 1.00 87.38 88 PHE A N 1
ATOM 663 C CA . PHE A 1 88 ? 13.131 -0.429 -13.814 1.00 87.38 88 PHE A CA 1
ATOM 664 C C . PHE A 1 88 ? 12.807 0.843 -13.021 1.00 87.38 88 PHE A C 1
ATOM 666 O O . PHE A 1 88 ? 11.636 1.169 -12.825 1.00 87.38 88 PHE A O 1
ATOM 673 N N . ASP A 1 89 ? 13.832 1.600 -12.628 1.00 87.50 89 ASP A N 1
ATOM 674 C CA . ASP A 1 89 ? 13.674 2.885 -11.942 1.00 87.50 89 ASP A CA 1
ATOM 675 C C . ASP A 1 89 ? 12.832 3.871 -12.764 1.00 87.50 89 ASP A C 1
ATOM 677 O O . ASP A 1 89 ? 11.878 4.466 -12.258 1.00 87.50 89 ASP A O 1
ATOM 681 N N . SER A 1 90 ? 13.114 3.957 -14.066 1.00 87.69 90 SER A N 1
ATOM 682 C CA . SER A 1 90 ? 12.380 4.819 -14.997 1.00 87.69 90 SER A CA 1
ATOM 683 C C . SER A 1 90 ? 10.902 4.425 -15.106 1.00 87.69 90 SER A C 1
ATOM 685 O O . SER A 1 90 ? 10.028 5.292 -15.056 1.00 87.69 90 SER A O 1
ATOM 687 N N . ILE A 1 91 ? 10.602 3.122 -15.189 1.00 89.00 91 ILE A N 1
ATOM 688 C CA . ILE A 1 91 ? 9.222 2.607 -15.212 1.00 89.00 91 ILE A CA 1
ATOM 689 C C . ILE A 1 91 ? 8.490 2.987 -13.921 1.00 89.00 91 ILE A C 1
ATOM 691 O O . ILE A 1 91 ? 7.363 3.488 -13.965 1.00 89.00 91 ILE A O 1
ATOM 695 N N . MET A 1 92 ? 9.128 2.785 -12.768 1.00 85.06 92 MET A N 1
ATOM 696 C CA . MET A 1 92 ? 8.533 3.102 -11.470 1.00 85.06 92 MET A CA 1
ATOM 697 C C . MET A 1 92 ? 8.284 4.604 -11.308 1.00 85.06 92 MET A C 1
ATOM 699 O O . MET A 1 92 ? 7.225 4.993 -10.812 1.00 85.06 92 MET A O 1
ATOM 703 N N . MET A 1 93 ? 9.209 5.457 -11.762 1.00 85.88 93 MET A N 1
ATOM 704 C CA . MET A 1 93 ? 9.025 6.911 -11.768 1.00 85.88 93 MET A CA 1
ATOM 705 C C . MET A 1 93 ? 7.865 7.337 -12.666 1.00 85.88 93 MET A C 1
ATOM 707 O O . MET A 1 93 ? 7.026 8.127 -12.236 1.00 85.88 93 MET A O 1
ATOM 711 N N . GLN A 1 94 ? 7.775 6.779 -13.876 1.00 89.00 94 GLN A N 1
ATOM 712 C CA . GLN A 1 94 ? 6.700 7.090 -14.817 1.00 89.00 94 GLN A CA 1
ATOM 713 C C . GLN A 1 94 ? 5.320 6.730 -14.247 1.00 89.00 94 GLN A C 1
ATOM 715 O O . GLN A 1 94 ? 4.365 7.485 -14.413 1.00 89.00 94 GLN A O 1
ATOM 720 N N . ARG A 1 95 ? 5.211 5.599 -13.540 1.00 88.94 95 ARG A N 1
ATOM 721 C CA . ARG A 1 95 ? 3.943 5.107 -12.972 1.00 88.94 95 ARG A CA 1
ATOM 722 C C . ARG A 1 95 ? 3.618 5.668 -11.589 1.00 88.94 95 ARG A C 1
ATOM 724 O O . ARG A 1 95 ? 2.495 5.504 -11.116 1.00 88.94 95 ARG A O 1
ATOM 731 N N . ALA A 1 96 ? 4.554 6.355 -10.933 1.00 85.06 96 ALA A N 1
ATOM 732 C CA . ALA A 1 96 ? 4.361 6.860 -9.573 1.00 85.06 96 ALA A CA 1
ATOM 733 C C . ALA A 1 96 ? 3.138 7.786 -9.444 1.00 85.06 96 ALA A C 1
ATOM 735 O O . ALA A 1 96 ? 2.435 7.727 -8.432 1.00 85.06 96 ALA A O 1
ATOM 736 N N . GLY A 1 97 ? 2.870 8.607 -10.467 1.00 85.38 97 GLY A N 1
ATOM 737 C CA . GLY A 1 97 ? 1.704 9.493 -10.512 1.00 85.38 97 GLY A CA 1
ATOM 738 C C . GLY A 1 97 ? 0.377 8.732 -10.562 1.00 85.38 97 GLY A C 1
ATOM 739 O O . GLY A 1 97 ? -0.526 9.038 -9.789 1.00 85.38 97 GLY A O 1
ATOM 740 N N . GLU A 1 98 ? 0.288 7.691 -11.395 1.00 88.19 98 GLU A N 1
ATOM 741 C CA . GLU A 1 98 ? -0.905 6.838 -11.524 1.00 88.19 98 GLU A CA 1
ATOM 742 C C . GLU A 1 98 ? -1.223 6.127 -10.204 1.00 88.19 98 GLU A C 1
ATOM 744 O O . GLU A 1 98 ? -2.357 6.167 -9.727 1.00 88.19 98 GLU A O 1
ATOM 749 N N . PHE A 1 99 ? -0.205 5.557 -9.550 1.00 84.12 99 PHE A N 1
ATOM 750 C CA . PHE A 1 99 ? -0.371 4.961 -8.223 1.00 84.12 99 PHE A CA 1
ATOM 751 C C . PHE A 1 99 ? -0.801 5.985 -7.172 1.00 84.12 99 PHE A C 1
ATOM 753 O O . PHE A 1 99 ? -1.584 5.660 -6.281 1.00 84.12 99 PHE A O 1
ATOM 760 N N . SER A 1 100 ? -0.291 7.217 -7.249 1.00 84.25 100 SER A N 1
ATOM 761 C CA . SER A 1 100 ? -0.709 8.278 -6.335 1.00 84.25 100 SER A CA 1
ATOM 762 C C . SER A 1 100 ? -2.179 8.630 -6.531 1.00 84.25 100 SER A C 1
ATOM 764 O O . SER A 1 100 ? -2.913 8.672 -5.551 1.00 84.25 100 SER A O 1
ATOM 766 N N . ALA A 1 101 ? -2.617 8.821 -7.775 1.00 87.62 101 ALA A N 1
ATOM 767 C CA . ALA A 1 101 ? -4.006 9.138 -8.092 1.00 87.62 101 ALA A CA 1
ATOM 768 C C . ALA A 1 101 ? -4.964 8.032 -7.623 1.00 87.62 101 ALA A C 1
ATOM 770 O O . ALA A 1 101 ? -5.946 8.318 -6.943 1.00 87.62 101 ALA A O 1
ATOM 771 N N . LEU A 1 102 ? -4.627 6.767 -7.895 1.00 88.31 102 LEU A N 1
ATOM 772 C CA . LEU A 1 102 ? -5.420 5.620 -7.455 1.00 88.31 102 LEU A CA 1
ATOM 773 C C . LEU A 1 102 ? -5.540 5.547 -5.926 1.00 88.31 102 LEU A C 1
ATOM 775 O O . LEU A 1 102 ? -6.610 5.254 -5.391 1.00 88.31 102 LEU A O 1
ATOM 779 N N . ARG A 1 103 ? -4.449 5.829 -5.203 1.00 85.00 103 ARG A N 1
ATOM 780 C CA . ARG A 1 103 ? -4.477 5.880 -3.735 1.00 85.00 103 ARG A CA 1
ATOM 781 C C . ARG A 1 103 ? -5.398 6.979 -3.225 1.00 85.00 103 ARG A C 1
ATOM 783 O O . ARG A 1 103 ? -6.176 6.706 -2.317 1.00 85.00 103 ARG A O 1
ATOM 790 N N . GLU A 1 104 ? -5.320 8.183 -3.786 1.00 87.31 104 GLU A N 1
ATOM 791 C CA . GLU A 1 104 ? -6.198 9.294 -3.390 1.00 87.31 104 GLU A CA 1
ATOM 792 C C . GLU A 1 104 ? -7.675 8.979 -3.660 1.00 87.31 104 GLU A C 1
ATOM 794 O O . GLU A 1 104 ? -8.533 9.312 -2.847 1.00 87.31 104 GLU A O 1
ATOM 799 N N . GLU A 1 105 ? -7.980 8.266 -4.747 1.00 90.62 105 GLU A N 1
ATOM 800 C CA . GLU A 1 105 ? -9.346 7.838 -5.060 1.00 90.62 105 GLU A CA 1
ATOM 801 C C . GLU A 1 105 ? -9.893 6.816 -4.046 1.00 90.62 105 GLU A C 1
ATOM 803 O O . GLU A 1 105 ? -11.042 6.908 -3.602 1.00 90.62 105 GLU A O 1
ATOM 808 N N . ILE A 1 106 ? -9.080 5.823 -3.671 1.00 88.31 106 ILE A N 1
ATOM 809 C CA . ILE A 1 106 ? -9.513 4.711 -2.813 1.00 88.31 106 ILE A CA 1
ATOM 810 C C . ILE A 1 106 ? -9.482 5.085 -1.324 1.00 88.31 106 ILE A C 1
ATOM 812 O O . ILE A 1 106 ? -10.313 4.584 -0.558 1.00 88.31 106 ILE A O 1
ATOM 816 N N . ARG A 1 107 ? -8.577 5.981 -0.907 1.00 85.56 107 ARG A N 1
ATOM 817 C CA . ARG A 1 107 ? -8.394 6.406 0.492 1.00 85.56 107 ARG A CA 1
ATOM 818 C C . ARG A 1 107 ? -9.706 6.693 1.236 1.00 85.56 107 ARG A C 1
ATOM 820 O O . ARG A 1 107 ? -9.930 6.030 2.250 1.00 85.56 107 ARG A O 1
ATOM 827 N N . PRO A 1 108 ? -10.618 7.560 0.754 1.00 88.31 108 PRO A N 1
ATOM 828 C CA . PRO A 1 108 ? -11.837 7.884 1.498 1.00 88.31 108 PRO A CA 1
ATOM 829 C C . PRO A 1 108 ? -12.770 6.680 1.692 1.00 88.31 108 PRO A C 1
ATOM 831 O O . PRO A 1 108 ? -13.520 6.617 2.666 1.00 88.31 108 PRO A O 1
ATOM 834 N N . ARG A 1 109 ? -12.750 5.704 0.774 1.00 87.31 109 ARG A N 1
ATOM 835 C CA . ARG A 1 109 ? -13.566 4.487 0.900 1.00 87.31 109 ARG A CA 1
ATOM 836 C C . ARG A 1 109 ? -13.023 3.576 1.992 1.00 87.31 109 ARG A C 1
ATOM 838 O O . ARG A 1 109 ? -13.800 3.024 2.765 1.00 87.31 109 ARG A O 1
ATOM 845 N N . VAL A 1 110 ? -11.702 3.446 2.064 1.00 84.38 110 VAL A N 1
ATOM 846 C CA . VAL A 1 110 ? -11.043 2.629 3.086 1.00 84.38 110 VAL A CA 1
ATOM 847 C C . VAL A 1 110 ? -11.158 3.274 4.462 1.00 84.38 110 VAL A C 1
ATOM 849 O O . VAL A 1 110 ? -11.484 2.577 5.417 1.00 84.38 110 VAL A O 1
ATOM 852 N N . GLU A 1 111 ? -10.987 4.592 4.568 1.00 83.25 111 GLU A N 1
ATOM 853 C CA . GLU A 1 111 ? -11.197 5.324 5.826 1.00 83.25 111 GLU A CA 1
ATOM 854 C C . GLU A 1 111 ? -12.612 5.119 6.374 1.00 83.25 111 GLU A C 1
ATOM 856 O O . GLU A 1 111 ? -12.780 4.841 7.563 1.00 83.25 111 GLU A O 1
ATOM 861 N N . ARG A 1 112 ? -13.624 5.177 5.498 1.00 86.81 112 ARG A N 1
ATOM 862 C CA . ARG A 1 112 ? -15.011 4.886 5.872 1.00 86.81 112 ARG A CA 1
ATOM 863 C C . ARG A 1 112 ? -15.168 3.455 6.380 1.00 86.81 112 ARG A C 1
ATOM 865 O O . ARG A 1 112 ? -15.653 3.270 7.487 1.00 86.81 112 ARG A O 1
ATOM 872 N N . LEU A 1 113 ? -14.683 2.466 5.630 1.00 86.88 113 LEU A N 1
ATOM 873 C CA . LEU A 1 113 ? -14.772 1.057 6.024 1.00 86.88 113 LEU A CA 1
ATOM 874 C C . LEU A 1 113 ? -14.119 0.794 7.390 1.00 86.88 113 LEU A C 1
ATOM 876 O O . LEU A 1 113 ? -14.680 0.094 8.227 1.00 86.88 113 LEU A O 1
ATOM 880 N N . VAL A 1 114 ? -12.943 1.374 7.637 1.00 83.56 114 VAL A N 1
ATOM 881 C CA . VAL A 1 114 ? -12.242 1.252 8.924 1.00 83.56 114 VAL A CA 1
ATOM 882 C C . VAL A 1 114 ? -13.044 1.897 10.057 1.00 83.56 114 VAL A C 1
ATOM 884 O O . VAL A 1 114 ? -13.101 1.348 11.160 1.00 83.56 114 VAL A O 1
ATOM 887 N N . SER A 1 115 ? -13.659 3.055 9.802 1.00 84.56 115 SER A N 1
ATOM 888 C CA . SER A 1 115 ? -14.538 3.722 10.766 1.00 84.56 115 SER A CA 1
ATOM 889 C C . SER A 1 115 ? -15.769 2.874 11.091 1.00 84.56 115 SER A C 1
ATOM 891 O O . SER A 1 115 ? -16.115 2.730 12.264 1.00 84.56 115 SER A O 1
ATOM 893 N N . ASP A 1 116 ? -16.392 2.276 10.079 1.00 87.50 116 ASP A N 1
ATOM 894 C CA . ASP A 1 116 ? -17.589 1.447 10.235 1.00 87.50 116 ASP A CA 1
ATOM 895 C C . ASP A 1 116 ? -17.276 0.193 11.060 1.00 87.50 116 ASP A C 1
ATOM 897 O O . ASP A 1 116 ? -17.901 -0.040 12.092 1.00 87.50 116 ASP A O 1
ATOM 901 N N . VAL A 1 117 ? -16.206 -0.534 10.711 1.00 86.75 117 VAL A N 1
ATOM 902 C CA . VAL A 1 117 ? -15.747 -1.706 11.478 1.00 86.75 117 VAL A CA 1
ATOM 903 C C . VAL A 1 117 ? -15.462 -1.340 12.935 1.00 86.75 117 VAL A C 1
ATOM 905 O O . VAL A 1 117 ? -15.795 -2.096 13.848 1.00 86.75 117 VAL A O 1
ATOM 908 N N . ARG A 1 118 ? -14.863 -0.171 13.191 1.00 87.00 118 ARG A N 1
ATOM 909 C CA . ARG A 1 118 ? -14.629 0.304 14.561 1.00 87.00 118 ARG A CA 1
ATOM 910 C C . ARG A 1 118 ? -15.940 0.542 15.310 1.00 87.00 118 ARG A C 1
ATOM 912 O O . ARG A 1 118 ? -16.030 0.166 16.477 1.00 87.00 118 ARG A O 1
ATOM 919 N N . SER A 1 119 ? -16.921 1.167 14.662 1.00 90.38 119 SER A N 1
ATOM 920 C CA . SER A 1 119 ? -18.251 1.402 15.232 1.00 90.38 119 SER A CA 1
ATOM 921 C C . SER A 1 119 ? -18.925 0.080 15.602 1.00 90.38 119 SER A C 1
ATOM 923 O O . SER A 1 119 ? -19.373 -0.091 16.737 1.00 90.38 119 SER A O 1
ATOM 925 N N . ASP A 1 120 ? -18.899 -0.891 14.691 1.00 91.75 120 ASP A N 1
ATOM 926 C CA . ASP A 1 120 ? -19.488 -2.216 14.892 1.00 91.75 120 ASP A CA 1
ATOM 927 C C . ASP A 1 120 ? -18.809 -2.965 16.047 1.00 91.75 120 ASP A C 1
ATOM 929 O O . ASP A 1 120 ? -19.475 -3.552 16.904 1.00 91.75 120 ASP A O 1
ATOM 933 N N . MET A 1 121 ? -17.477 -2.879 16.139 1.00 89.81 121 MET A N 1
ATOM 934 C CA . MET A 1 121 ? -16.733 -3.407 17.282 1.00 89.81 121 MET A CA 1
ATOM 935 C C . MET A 1 121 ? -17.164 -2.744 18.595 1.00 89.81 121 MET A C 1
ATOM 937 O O . MET A 1 121 ? -17.346 -3.436 19.591 1.00 89.81 121 MET A O 1
ATOM 941 N N . GLU A 1 122 ? -17.348 -1.423 18.643 1.00 92.19 122 GLU A N 1
ATOM 942 C CA . GLU A 1 122 ? -17.783 -0.751 19.874 1.00 92.19 122 GLU A CA 1
ATOM 943 C C . GLU A 1 122 ? -19.192 -1.167 20.321 1.00 92.19 122 GLU A C 1
ATOM 945 O O . GLU A 1 122 ? -19.443 -1.237 21.530 1.00 92.19 122 GLU A O 1
ATOM 950 N N . GLN A 1 123 ? -20.089 -1.482 19.383 1.00 95.81 123 GLN A N 1
ATOM 951 C CA . GLN A 1 123 ? -21.460 -1.909 19.684 1.00 95.81 123 GLN A CA 1
ATOM 952 C C . GLN A 1 123 ? -21.514 -3.250 20.423 1.00 95.81 123 GLN A C 1
ATOM 954 O O . GLN A 1 123 ? -22.332 -3.412 21.330 1.00 95.81 123 GLN A O 1
ATOM 959 N N . VAL A 1 124 ? -20.626 -4.190 20.087 1.00 96.94 124 VAL A N 1
ATOM 960 C CA . VAL A 1 124 ? -20.590 -5.520 20.725 1.00 96.94 124 VAL A CA 1
ATOM 961 C C . VAL A 1 124 ? -19.850 -5.533 22.066 1.00 96.94 124 VAL A C 1
ATOM 963 O O . VAL A 1 124 ? -19.933 -6.507 22.814 1.00 96.94 124 VAL A O 1
ATOM 966 N N . LEU A 1 125 ? -19.124 -4.461 22.396 1.00 95.75 125 LEU A N 1
ATOM 967 C CA . LEU A 1 125 ? -18.359 -4.359 23.636 1.00 95.75 125 LEU A CA 1
ATOM 968 C C . LEU A 1 125 ? -19.210 -3.840 24.801 1.00 95.75 125 LEU A C 1
ATOM 970 O O . LEU A 1 125 ? -20.052 -2.943 24.661 1.00 95.75 125 LEU A O 1
ATOM 974 N N . SER A 1 126 ? -18.910 -4.344 26.000 1.00 97.44 126 SER A N 1
ATOM 975 C CA . SER A 1 126 ? -19.444 -3.784 27.240 1.00 97.44 126 SER A CA 1
ATOM 976 C C . SER A 1 126 ? -18.914 -2.358 27.476 1.00 97.44 126 SER A C 1
ATOM 978 O O . SER A 1 126 ? -17.856 -1.992 26.951 1.00 97.44 126 SER A O 1
ATOM 980 N N . PRO A 1 127 ? -19.584 -1.533 28.301 1.00 96.81 127 PRO A N 1
ATOM 981 C CA . PRO A 1 127 ? -19.134 -0.164 28.564 1.00 96.81 127 PRO A CA 1
ATOM 982 C C . PRO A 1 127 ? -17.685 -0.077 29.075 1.00 96.81 127 PRO A C 1
ATOM 984 O O . PRO A 1 127 ? -16.908 0.758 28.616 1.00 96.81 127 PRO A O 1
ATOM 987 N N . THR A 1 128 ? -17.282 -0.982 29.973 1.00 95.31 128 THR A N 1
ATOM 988 C CA . THR A 1 128 ? -15.912 -1.015 30.513 1.00 95.31 128 THR A CA 1
ATOM 989 C C . THR A 1 128 ? -14.886 -1.477 29.475 1.00 95.31 128 THR A C 1
ATOM 991 O O . THR A 1 128 ? -13.740 -1.022 29.495 1.00 95.31 128 THR A O 1
ATOM 994 N N . GLN A 1 129 ? -15.282 -2.351 28.546 1.00 95.81 129 GLN A N 1
ATOM 995 C CA . GLN A 1 129 ? -14.438 -2.785 27.434 1.00 95.81 129 GLN A CA 1
ATOM 996 C C . GLN A 1 129 ? -14.263 -1.685 26.383 1.00 95.81 129 GLN A C 1
ATOM 998 O O . GLN A 1 129 ? -13.138 -1.490 25.926 1.00 95.81 129 GLN A O 1
ATOM 1003 N N . ARG A 1 130 ? -15.313 -0.917 26.055 1.00 94.38 130 ARG A N 1
ATOM 1004 C CA . ARG A 1 130 ? -15.213 0.244 25.148 1.00 94.38 130 ARG A CA 1
ATOM 1005 C C . ARG A 1 130 ? -14.204 1.267 25.649 1.00 94.38 130 ARG A C 1
ATOM 1007 O O . ARG A 1 130 ? -13.371 1.736 24.883 1.00 94.38 130 ARG A O 1
ATOM 1014 N N . GLU A 1 131 ? -14.214 1.554 26.947 1.00 93.31 131 GLU A N 1
ATOM 1015 C CA . GLU A 1 131 ? -13.264 2.497 27.542 1.00 93.31 131 GLU A CA 1
ATOM 1016 C C . GLU A 1 131 ? -11.811 1.997 27.464 1.00 93.31 131 GLU A C 1
ATOM 1018 O O . GLU A 1 131 ? -10.872 2.754 27.218 1.00 93.31 131 GLU A O 1
ATOM 1023 N N . ARG A 1 132 ? -11.589 0.688 27.636 1.00 91.88 132 ARG A N 1
ATOM 1024 C CA . ARG A 1 132 ? -10.264 0.087 27.403 1.00 91.88 132 ARG A CA 1
ATOM 1025 C C . ARG A 1 132 ? -9.876 0.155 25.926 1.00 91.88 132 ARG A C 1
ATOM 1027 O O . ARG A 1 132 ? -8.740 0.506 25.627 1.00 91.88 132 ARG A O 1
ATOM 1034 N N . PHE A 1 133 ? -10.809 -0.131 25.023 1.00 87.69 133 PHE A N 1
ATOM 1035 C CA . PHE A 1 133 ? -10.589 -0.106 23.580 1.00 87.69 133 PHE A CA 1
ATOM 1036 C C . PHE A 1 133 ? -10.215 1.294 23.072 1.00 87.69 133 PHE A C 1
ATOM 1038 O O . PHE A 1 133 ? -9.226 1.438 22.359 1.00 87.69 133 PHE A O 1
ATOM 1045 N N . ARG A 1 134 ? -10.911 2.344 23.517 1.00 88.38 134 ARG A N 1
ATOM 1046 C CA . ARG A 1 134 ? -10.586 3.738 23.166 1.00 88.38 134 ARG A CA 1
ATOM 1047 C C . ARG A 1 134 ? -9.211 4.166 23.669 1.00 88.38 134 ARG A C 1
ATOM 1049 O O . ARG A 1 134 ? -8.466 4.813 22.940 1.00 88.38 134 ARG A O 1
ATOM 1056 N N . ARG A 1 135 ? -8.823 3.749 24.879 1.00 87.81 135 ARG A N 1
ATOM 1057 C CA . ARG A 1 135 ? -7.468 4.007 25.399 1.00 87.81 135 ARG A CA 1
ATOM 1058 C C . ARG A 1 135 ? -6.377 3.329 24.577 1.00 87.81 135 ARG A C 1
ATOM 1060 O O . ARG A 1 135 ? -5.321 3.927 24.389 1.00 87.81 135 ARG A O 1
ATOM 1067 N N . LEU A 1 136 ? -6.625 2.115 24.078 1.00 84.31 136 LEU A N 1
ATOM 1068 C CA . LEU A 1 136 ? -5.697 1.450 23.158 1.00 84.31 136 LEU A CA 1
ATOM 1069 C C . LEU A 1 136 ? -5.534 2.270 21.870 1.00 84.31 136 LEU A C 1
ATOM 1071 O O . LEU A 1 136 ? -4.408 2.556 21.484 1.00 84.31 136 LEU A O 1
ATOM 1075 N N . GLN A 1 137 ? -6.634 2.749 21.284 1.00 80.25 137 GLN A N 1
ATOM 1076 C CA . GLN A 1 137 ? -6.585 3.566 20.064 1.00 80.25 137 GLN A CA 1
ATOM 1077 C C . GLN A 1 137 ? -5.827 4.891 20.243 1.00 80.25 137 GLN A C 1
ATOM 1079 O O . GLN A 1 137 ? -5.054 5.279 19.368 1.00 80.25 137 GLN A O 1
ATOM 1084 N N . LEU A 1 138 ? -6.041 5.593 21.362 1.00 75.69 138 LEU A N 1
ATOM 1085 C CA . LEU A 1 138 ? -5.363 6.864 21.647 1.00 75.69 138 LEU A CA 1
ATOM 1086 C C . LEU A 1 138 ? -3.851 6.678 21.801 1.00 75.69 138 LEU A C 1
ATOM 1088 O O . LEU A 1 138 ? -3.071 7.449 21.243 1.00 75.69 138 LEU A O 1
ATOM 1092 N N . ARG A 1 139 ? -3.438 5.619 22.506 1.00 74.50 139 ARG A N 1
ATOM 1093 C CA . ARG A 1 139 ? -2.023 5.282 22.687 1.00 74.50 139 ARG A CA 1
ATOM 1094 C C . ARG A 1 139 ? -1.321 5.050 21.350 1.00 74.50 139 ARG A C 1
ATOM 1096 O O . ARG A 1 139 ? -0.199 5.518 21.167 1.00 74.50 139 ARG A O 1
ATOM 1103 N N . ASP A 1 140 ? -1.987 4.368 20.427 1.00 67.38 140 ASP A N 1
ATOM 1104 C CA . ASP A 1 140 ? -1.420 4.043 19.118 1.00 67.38 140 ASP A CA 1
ATOM 1105 C C . ASP A 1 140 ? -1.306 5.297 18.225 1.00 67.38 140 ASP A C 1
ATOM 1107 O O . ASP A 1 140 ? -0.309 5.479 17.522 1.00 67.38 140 ASP A O 1
ATOM 1111 N N . GLY A 1 141 ? -2.279 6.215 18.299 1.00 67.31 141 GLY A N 1
ATOM 1112 C CA . GLY A 1 141 ? -2.238 7.496 17.580 1.00 67.31 141 GLY A CA 1
ATOM 1113 C C . GLY A 1 141 ? -1.127 8.437 18.061 1.00 67.31 141 GLY A C 1
ATOM 1114 O O . GLY A 1 141 ? -0.447 9.071 17.250 1.00 67.31 141 GLY A O 1
ATOM 1115 N N . ASP A 1 142 ? -0.895 8.501 19.372 1.00 64.25 142 ASP A N 1
ATOM 1116 C CA . ASP A 1 142 ? 0.177 9.323 19.943 1.00 64.25 142 ASP A CA 1
ATOM 1117 C C . ASP A 1 142 ? 1.573 8.736 19.687 1.00 64.25 142 ASP A C 1
ATOM 1119 O O . ASP A 1 142 ? 2.535 9.488 19.506 1.00 64.25 142 ASP A O 1
ATOM 1123 N N . TYR A 1 143 ? 1.698 7.407 19.623 1.00 61.47 143 TYR A N 1
ATOM 1124 C CA . TYR A 1 143 ? 2.953 6.739 19.274 1.00 61.47 143 TYR A CA 1
ATOM 1125 C C . TYR A 1 143 ? 3.369 7.035 17.825 1.00 61.47 143 TYR A C 1
ATOM 1127 O O . TYR A 1 143 ? 4.514 7.420 17.578 1.00 61.47 143 TYR A O 1
ATOM 1135 N N . ALA A 1 144 ? 2.421 6.955 16.886 1.00 58.97 144 ALA A N 1
ATOM 1136 C CA . ALA A 1 144 ? 2.645 7.290 15.481 1.00 58.97 144 ALA A CA 1
ATOM 1137 C C . ALA A 1 144 ? 3.143 8.737 15.291 1.00 58.97 144 ALA A C 1
ATOM 1139 O O . ALA A 1 144 ? 4.144 8.972 14.613 1.00 58.97 144 ALA A O 1
ATOM 1140 N N . ARG A 1 145 ? 2.515 9.708 15.973 1.00 62.50 145 ARG A N 1
ATOM 1141 C CA . ARG A 1 145 ? 2.894 11.133 15.899 1.00 62.50 145 ARG A CA 1
ATOM 1142 C C . ARG A 1 145 ? 4.300 11.412 16.449 1.00 62.50 145 ARG A C 1
ATOM 1144 O O . ARG A 1 145 ? 5.002 12.297 15.959 1.00 62.50 145 ARG A O 1
ATOM 1151 N N . ARG A 1 146 ? 4.727 10.676 17.480 1.00 65.50 146 ARG A N 1
ATOM 1152 C CA . ARG A 1 146 ? 6.077 10.813 18.055 1.00 65.50 146 ARG A CA 1
ATOM 1153 C C . ARG A 1 146 ? 7.143 10.234 17.131 1.00 65.50 146 ARG A C 1
ATOM 1155 O O . ARG A 1 146 ? 8.164 10.882 16.934 1.00 65.50 146 ARG A O 1
ATOM 1162 N N . MET A 1 147 ? 6.890 9.075 16.521 1.00 55.19 147 MET A N 1
ATOM 1163 C CA . MET A 1 147 ? 7.820 8.483 15.553 1.00 55.19 147 MET A CA 1
ATOM 1164 C C . MET A 1 147 ? 8.004 9.356 14.307 1.00 55.19 147 MET A C 1
ATOM 1166 O O . MET A 1 147 ? 9.129 9.490 13.836 1.00 55.19 147 MET A O 1
ATOM 1170 N N . SER A 1 148 ? 6.947 10.018 13.823 1.00 56.47 148 SER A N 1
ATOM 1171 C CA . SER A 1 148 ? 7.032 10.919 12.663 1.00 56.47 148 SER A CA 1
ATOM 1172 C C . SER A 1 148 ? 7.761 12.246 12.927 1.00 56.47 148 SER A C 1
ATOM 1174 O O . SER A 1 148 ? 7.953 13.012 11.989 1.00 56.47 148 SER A O 1
ATOM 1176 N N . SER A 1 149 ? 8.124 12.548 14.180 1.00 53.28 149 SER A N 1
ATOM 1177 C CA . SER A 1 149 ? 8.750 13.820 14.586 1.00 53.28 149 SER A CA 1
ATOM 1178 C C . SER A 1 149 ? 10.256 13.704 14.869 1.00 53.28 149 SER A C 1
ATOM 1180 O O . SER A 1 149 ? 10.865 14.670 15.325 1.00 53.28 149 SER A O 1
ATOM 1182 N N . THR A 1 150 ? 10.856 12.534 14.632 1.00 45.28 150 THR A N 1
ATOM 1183 C CA . THR A 1 150 ? 12.301 12.314 14.804 1.00 45.28 150 THR A CA 1
ATOM 1184 C C . THR A 1 150 ? 12.995 12.596 13.462 1.00 45.28 150 THR A C 1
ATOM 1186 O O . THR A 1 150 ? 12.648 11.914 12.496 1.00 45.28 150 THR A O 1
ATOM 1189 N N . PRO A 1 151 ? 13.871 13.616 13.367 1.00 42.38 151 PRO A N 1
ATOM 1190 C CA . PRO A 1 151 ? 14.534 14.019 12.123 1.00 42.38 151 PRO A CA 1
ATOM 1191 C C . PRO A 1 151 ? 15.613 13.036 11.656 1.00 42.38 151 PRO A C 1
ATOM 1193 O O . PRO A 1 151 ? 16.199 12.339 12.517 1.00 42.38 151 PRO A O 1
#

pLDDT: mean 74.87, std 16.83, range [34.28, 97.44]

Sequence (151 aa):
MAPLRKFEVQTRSLAVIVIAAIIIASVVAGVAIDRVLLRRPSAPTMLADTGFHPLSSALRSPTPEERRRLRSELTRELGLTPAQDSAFDSIMMQRAGEFSALREEIRPRVERLVSDVRSDMEQVLSPTQRERFRRLQLRDGDYARRMSSTP

Foldseek 3Di:
DDDDDDPPVVVVVVVVVVVVVVVVVVVVVVVVVVCVVVPDDDDPPPFQDDQPPPVRVLLDQDDPVRVVVVLVVCCVVVVDDPVRSVVVVVVCVVCSVVSNVVSVVCVVVVVVVSVVVVVVVLVPDDPVVNVVVVVVRVVSVVNNVVVVPDD

Secondary structure (DSSP, 8-state):
-----SSHHHHHHHHHHHHHHHHHHHHHHHHHHHHHHHHS---S-TTSSSSSHHHHHHTSPPPHHHHHHHHHHHHHHHT--HHHHHHHHHHHHHHHHHHHHHHHHHHHHHHHHHHHHHHHHHHHS-HHHHHHHHHHHHHHHHHHHHHTT--